Protein AF-A0A530ZS69-F1 (afdb_monomer_lite)

Foldseek 3Di:
DADPDADPPDDPPCCVSGDDQDPVNVVPDDDDPQKDFDDFDDDPPFTQWTWIAGADPVSHGDPPRIDIDGDRDDDDPPFALADDCDDDCVVCVPQWDWDQDPVRRTAGDDDQQQQDTSDPLDGDADCNHVNDDDPVRRVVSVQNNVQNSCCVVPVHDPRDD

Radius of gyration: 21.56 Å; chains: 1; bounding box: 48×35×59 Å

pLDDT: mean 89.29, std 10.39, range [54.19, 97.94]

Structure (mmCIF, N/CA/C/O backbone):
data_AF-A0A530ZS69-F1
#
_entry.id   AF-A0A530ZS69-F1
#
loop_
_atom_site.group_PDB
_atom_site.id
_atom_site.type_symbol
_atom_site.label_atom_id
_atom_site.label_alt_id
_atom_site.label_comp_id
_atom_site.label_asym_id
_atom_site.label_entity_id
_atom_site.label_seq_id
_atom_site.pdbx_PDB_ins_code
_atom_site.Cartn_x
_atom_site.Cartn_y
_atom_site.Cartn_z
_atom_site.occupancy
_atom_site.B_iso_or_equiv
_atom_site.auth_seq_id
_atom_site.auth_comp_id
_atom_site.auth_asym_id
_atom_site.auth_atom_id
_atom_site.pdbx_PDB_model_num
ATOM 1 N N . GLN A 1 1 ? -19.245 11.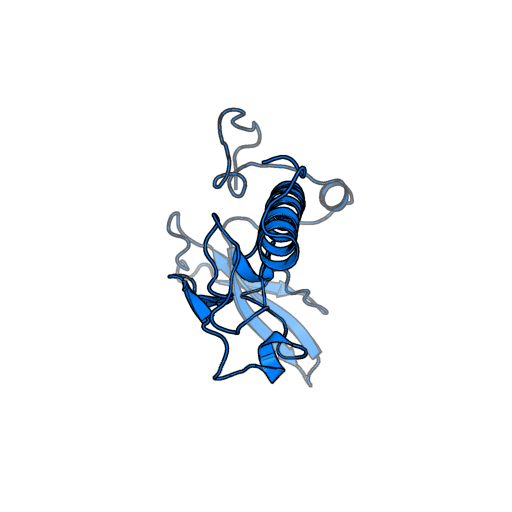636 11.216 1.00 71.31 1 GLN A N 1
ATOM 2 C CA . GLN A 1 1 ? -19.762 10.920 10.017 1.00 71.31 1 GLN A CA 1
ATOM 3 C C . GLN A 1 1 ? -19.669 11.821 8.779 1.00 71.31 1 GLN A C 1
ATOM 5 O O . GLN A 1 1 ? -19.913 13.015 8.925 1.00 71.31 1 GLN A O 1
ATOM 10 N N . PRO A 1 2 ? -19.310 11.314 7.581 1.00 70.56 2 PRO A N 1
ATOM 11 C CA . PRO A 1 2 ? -19.332 12.116 6.357 1.00 70.56 2 PRO A CA 1
ATOM 12 C C . PRO A 1 2 ? -20.774 12.443 5.913 1.00 70.56 2 PRO A C 1
ATOM 14 O O . PRO A 1 2 ? -21.679 11.669 6.214 1.00 70.56 2 PRO A O 1
ATOM 17 N N . PRO A 1 3 ? -21.013 13.561 5.204 1.00 73.19 3 PRO A N 1
ATOM 18 C CA . PRO A 1 3 ? -22.363 13.978 4.823 1.00 73.19 3 PRO A CA 1
ATOM 19 C C . PRO A 1 3 ? -23.033 12.974 3.872 1.00 73.19 3 PRO A C 1
ATOM 21 O O . PRO A 1 3 ? -22.395 12.490 2.936 1.00 73.19 3 PRO A O 1
ATOM 24 N N . GLU A 1 4 ? -24.332 12.711 4.077 1.00 69.12 4 GLU A N 1
ATOM 25 C CA . GLU A 1 4 ? -25.122 11.774 3.255 1.00 69.12 4 GLU A CA 1
ATOM 26 C C . GLU A 1 4 ? -25.142 12.160 1.775 1.00 69.12 4 GLU A C 1
ATOM 28 O O . GLU A 1 4 ? -25.072 11.303 0.893 1.00 69.12 4 GLU A O 1
ATOM 33 N N . ARG A 1 5 ? -25.210 13.466 1.488 1.00 66.44 5 ARG A N 1
ATOM 34 C CA . ARG A 1 5 ? -25.108 13.969 0.123 1.00 66.44 5 ARG A CA 1
ATOM 35 C C . ARG A 1 5 ? -23.650 14.248 -0.205 1.00 66.44 5 ARG A C 1
ATOM 37 O O . ARG A 1 5 ? -23.064 15.220 0.260 1.00 66.44 5 ARG A O 1
ATOM 44 N N . GLU A 1 6 ? -23.103 13.390 -1.052 1.00 63.38 6 GLU A N 1
ATOM 45 C CA . GLU A 1 6 ? -21.771 13.517 -1.624 1.00 63.38 6 GLU A CA 1
ATOM 46 C C . GLU A 1 6 ? -21.534 14.905 -2.253 1.00 63.38 6 GLU A C 1
ATOM 48 O O . GLU A 1 6 ? -22.322 15.383 -3.076 1.00 63.38 6 GLU A O 1
ATOM 53 N N . ASP A 1 7 ? -20.383 15.502 -1.942 1.00 68.38 7 ASP A N 1
ATOM 54 C CA . ASP A 1 7 ? -19.800 16.544 -2.776 1.00 68.38 7 ASP A CA 1
ATOM 55 C C . ASP A 1 7 ? -19.151 15.904 -4.018 1.00 68.38 7 ASP A C 1
ATOM 57 O O . ASP A 1 7 ? -18.159 15.164 -3.953 1.00 68.38 7 ASP A O 1
ATOM 61 N N . LYS A 1 8 ? -19.747 16.170 -5.181 1.00 62.31 8 LYS A N 1
ATOM 62 C CA . LYS A 1 8 ? -19.282 15.645 -6.469 1.00 62.31 8 LYS A CA 1
ATOM 63 C C . LYS A 1 8 ? -17.964 16.275 -6.925 1.00 62.31 8 LYS A C 1
ATOM 65 O O . LYS A 1 8 ? -17.289 15.674 -7.754 1.00 62.31 8 LYS A O 1
ATOM 70 N N . LEU A 1 9 ? -17.596 17.442 -6.390 1.00 67.75 9 LEU A N 1
ATOM 71 C CA . LEU A 1 9 ? -16.367 18.157 -6.749 1.00 67.75 9 LEU A CA 1
ATOM 72 C C . LEU A 1 9 ? -15.144 17.674 -5.959 1.00 67.75 9 LEU A C 1
ATOM 74 O O . LEU A 1 9 ? -14.013 17.948 -6.355 1.00 67.75 9 LEU A O 1
ATOM 78 N N . SER A 1 10 ? -15.349 16.911 -4.883 1.00 63.91 10 SER A N 1
ATOM 79 C CA . SER A 1 10 ? -14.263 16.298 -4.121 1.00 63.91 10 SER A CA 1
ATOM 80 C C . SER A 1 10 ? -13.528 15.244 -4.963 1.00 63.91 10 SER A C 1
ATOM 82 O O . SER A 1 10 ? -14.040 14.150 -5.228 1.00 63.91 10 SER A O 1
ATOM 84 N N . VAL A 1 11 ? -12.308 15.589 -5.382 1.00 61.84 11 VAL A N 1
ATOM 85 C CA . VAL A 1 11 ? -11.389 14.735 -6.148 1.00 61.84 11 VAL A CA 1
ATOM 86 C C . VAL A 1 11 ? -10.389 14.023 -5.235 1.00 61.84 11 VAL A C 1
ATOM 88 O O . VAL A 1 11 ? -10.244 14.339 -4.052 1.00 61.84 11 VAL A O 1
ATOM 91 N N . TRP A 1 12 ? -9.679 13.038 -5.784 1.00 54.19 12 TRP A N 1
ATOM 92 C CA . TRP A 1 12 ? -8.528 12.430 -5.113 1.00 54.19 12 TRP A CA 1
ATOM 93 C C . TRP A 1 12 ? -7.561 13.526 -4.610 1.00 54.19 12 TRP A C 1
ATOM 95 O O . TRP A 1 12 ? -7.306 14.468 -5.362 1.00 54.19 12 TRP A O 1
ATOM 105 N N . PRO A 1 13 ? -7.007 13.438 -3.382 1.00 56.50 13 PRO A N 1
ATOM 106 C CA . PRO A 1 13 ? -7.042 12.309 -2.442 1.00 56.50 13 PRO A CA 1
ATOM 107 C C . PRO A 1 13 ? -8.194 12.346 -1.418 1.00 56.50 13 PRO A C 1
ATOM 109 O O . PRO A 1 13 ? -8.281 11.460 -0.570 1.00 56.50 13 PRO A O 1
ATOM 112 N N . TYR A 1 14 ? -9.111 13.315 -1.492 1.00 59.75 14 TYR A N 1
ATOM 113 C CA . TYR A 1 14 ? -10.182 13.529 -0.503 1.00 59.75 14 TYR A CA 1
ATOM 114 C C . TYR A 1 14 ? -11.366 12.553 -0.624 1.00 59.75 14 TYR A C 1
ATOM 116 O O . TYR A 1 14 ? -12.445 12.786 -0.090 1.00 59.75 14 TYR A O 1
ATOM 124 N N . TRP A 1 15 ? -11.186 11.417 -1.301 1.00 59.72 15 TRP A N 1
ATOM 125 C CA . TRP A 1 15 ? -12.230 10.396 -1.407 1.00 59.72 15 TRP A CA 1
ATOM 126 C C . TRP A 1 15 ? -12.610 9.839 -0.029 1.00 59.72 15 TRP A C 1
ATOM 128 O O . TRP A 1 15 ? -13.779 9.570 0.214 1.00 59.72 15 TRP A O 1
ATOM 138 N N . ALA A 1 16 ? -11.663 9.698 0.902 1.00 59.38 16 ALA A N 1
ATOM 139 C CA . ALA A 1 16 ? -11.931 9.102 2.215 1.00 59.38 16 ALA A CA 1
ATOM 140 C C . ALA A 1 16 ? -12.983 9.863 3.055 1.00 59.38 16 ALA A C 1
ATOM 142 O O . ALA A 1 16 ? -13.578 9.281 3.954 1.00 59.38 16 ALA A O 1
ATOM 143 N N . THR A 1 17 ? -13.237 11.144 2.765 1.00 64.50 17 THR A N 1
ATOM 144 C CA . THR A 1 17 ? -14.250 11.976 3.445 1.00 64.50 17 THR A CA 1
ATOM 145 C C . THR A 1 17 ? -15.596 11.997 2.717 1.00 64.50 17 THR A C 1
ATOM 147 O O . THR A 1 17 ? -16.474 12.789 3.042 1.00 64.50 17 THR A O 1
ATOM 150 N N . LYS A 1 18 ? -15.768 11.137 1.714 1.00 67.44 18 LYS A N 1
ATOM 151 C CA . LYS A 1 18 ? -16.957 11.041 0.873 1.00 67.44 18 LYS A CA 1
ATOM 152 C C . LYS A 1 18 ? -17.801 9.856 1.333 1.00 67.44 18 LYS A C 1
ATOM 154 O O . LYS A 1 18 ? -17.314 8.726 1.317 1.00 67.44 18 LYS A O 1
ATOM 159 N N . MET A 1 19 ? -19.055 10.089 1.730 1.00 71.19 19 MET A N 1
ATOM 160 C CA . MET A 1 19 ? -19.946 8.989 2.106 1.00 71.19 19 MET A CA 1
ATOM 161 C C . MET A 1 19 ? -20.279 8.171 0.857 1.00 71.19 19 MET A C 1
ATOM 163 O O . MET A 1 19 ? -20.920 8.660 -0.069 1.00 71.19 19 MET A O 1
ATOM 167 N N . ARG A 1 20 ? -19.812 6.924 0.815 1.00 71.94 20 ARG A N 1
ATOM 168 C CA . ARG A 1 20 ? -20.199 5.939 -0.196 1.00 71.94 20 ARG A CA 1
ATOM 169 C C . ARG A 1 20 ? -20.553 4.646 0.507 1.00 71.94 20 ARG A C 1
ATOM 171 O O . ARG A 1 20 ? -19.854 4.252 1.436 1.00 71.94 20 ARG A O 1
ATOM 178 N N . THR A 1 21 ? -21.608 3.999 0.036 1.00 76.31 21 THR A N 1
ATOM 179 C CA . THR A 1 21 ? -21.991 2.662 0.482 1.00 76.31 21 THR A CA 1
ATOM 180 C C . THR A 1 21 ? -21.626 1.683 -0.627 1.00 76.31 21 THR A C 1
ATOM 182 O O . THR A 1 21 ? -22.198 1.746 -1.714 1.00 76.31 21 THR A O 1
ATOM 185 N N . SER A 1 22 ? -20.620 0.837 -0.396 1.00 79.06 22 SER A N 1
ATOM 186 C CA . SER A 1 22 ? -20.324 -0.291 -1.292 1.00 79.06 22 SER A CA 1
ATOM 187 C C . SER A 1 22 ? -21.404 -1.369 -1.166 1.00 79.06 22 SER A C 1
ATOM 189 O O . SER A 1 22 ? -22.146 -1.383 -0.185 1.00 79.06 22 SER A O 1
ATOM 191 N N . SER A 1 23 ? -21.474 -2.307 -2.116 1.00 83.12 23 SER A N 1
ATOM 192 C CA . SER A 1 23 ? -22.388 -3.457 -2.011 1.00 83.12 23 SER A CA 1
ATOM 193 C C . SER A 1 23 ? -22.182 -4.225 -0.702 1.00 83.12 23 SER A C 1
ATOM 195 O O . SER A 1 23 ? -23.139 -4.446 0.025 1.00 83.12 23 SER A O 1
ATOM 197 N N . SER A 1 24 ? -20.924 -4.480 -0.330 1.00 78.81 24 SER A N 1
ATOM 198 C CA . SER A 1 24 ? -20.562 -5.126 0.938 1.00 78.81 24 SER A CA 1
ATOM 199 C C . SER A 1 24 ? -21.039 -4.372 2.181 1.00 78.81 24 SER A C 1
ATOM 201 O O . SER A 1 24 ? -21.297 -4.977 3.212 1.00 78.81 24 SER A O 1
ATOM 203 N N . GLN A 1 25 ? -21.169 -3.046 2.106 1.00 82.31 25 GLN A N 1
ATOM 204 C CA . GLN A 1 25 ? -21.722 -2.257 3.206 1.00 82.31 25 GLN A CA 1
ATOM 205 C C . GLN A 1 25 ? -23.252 -2.296 3.209 1.00 82.31 25 GLN A C 1
ATOM 207 O O . GLN A 1 25 ? -23.861 -2.309 4.274 1.00 82.31 25 GLN A O 1
ATOM 212 N N . ALA A 1 26 ? -23.876 -2.345 2.029 1.00 82.69 26 ALA A N 1
ATOM 213 C CA . ALA A 1 26 ? -25.323 -2.480 1.884 1.00 82.69 26 ALA A CA 1
ATOM 214 C C . ALA A 1 26 ? -25.850 -3.850 2.352 1.00 82.69 26 ALA A C 1
ATOM 216 O O . ALA A 1 26 ? -27.023 -3.959 2.691 1.00 82.69 26 ALA A O 1
ATOM 217 N N . GLU A 1 27 ? -24.989 -4.868 2.420 1.00 88.38 27 GLU A N 1
ATOM 218 C CA . GLU A 1 27 ? -25.307 -6.206 2.940 1.00 88.38 27 GLU A CA 1
ATOM 219 C C . GLU A 1 27 ? -25.506 -6.257 4.471 1.00 88.38 27 GLU A C 1
ATOM 221 O O . GLU A 1 27 ? -25.827 -7.314 5.004 1.00 88.38 27 GLU A O 1
ATOM 226 N N . GLY A 1 28 ? -25.373 -5.126 5.177 1.00 85.00 28 GLY A N 1
ATOM 227 C CA . GLY A 1 28 ? -25.659 -5.020 6.614 1.00 85.00 28 GLY A CA 1
ATOM 228 C C . GLY A 1 28 ? -24.436 -4.760 7.493 1.00 85.00 28 GLY A C 1
ATOM 229 O O . GLY A 1 28 ? -24.481 -5.036 8.687 1.00 85.00 28 GLY A O 1
ATOM 230 N N . ALA A 1 29 ? -23.341 -4.239 6.930 1.00 86.31 29 ALA A N 1
ATOM 231 C CA . ALA A 1 29 ? -22.161 -3.904 7.720 1.00 86.31 29 ALA A CA 1
ATOM 232 C C . ALA A 1 29 ? -22.385 -2.628 8.550 1.00 86.31 29 ALA A C 1
ATOM 234 O O . ALA A 1 29 ? -22.696 -1.560 8.011 1.00 86.31 29 ALA A O 1
ATOM 235 N N . GLU A 1 30 ? -22.152 -2.727 9.856 1.00 87.88 30 GLU A N 1
ATOM 236 C CA . GLU A 1 30 ? -22.106 -1.578 10.760 1.00 87.88 30 GLU A CA 1
ATOM 237 C C . GLU A 1 30 ? -20.804 -0.787 10.559 1.00 87.88 30 GLU A C 1
ATOM 239 O O . GLU A 1 30 ? -19.753 -1.345 10.229 1.00 87.88 30 GLU A O 1
ATOM 244 N N . ARG A 1 31 ? -20.878 0.545 10.680 1.00 87.56 31 ARG A N 1
ATOM 245 C CA . ARG A 1 31 ? -19.765 1.449 10.361 1.00 87.56 31 ARG A CA 1
ATOM 246 C C . ARG A 1 31 ? -19.588 2.491 11.448 1.00 87.56 31 ARG A C 1
ATOM 248 O O . ARG A 1 31 ? -20.424 3.379 11.588 1.00 87.56 31 ARG A O 1
ATOM 255 N N . GLU A 1 32 ? -18.430 2.445 12.086 1.00 89.75 32 GLU A N 1
ATOM 256 C CA . GLU A 1 32 ? -17.967 3.492 12.987 1.00 89.75 32 GLU A CA 1
ATOM 257 C C . GLU A 1 32 ? -17.086 4.492 12.228 1.00 89.75 32 GLU A C 1
ATOM 259 O O . GLU A 1 32 ? -16.088 4.130 11.599 1.00 89.75 32 GLU A O 1
ATOM 264 N N . PHE A 1 33 ? -17.466 5.771 12.252 1.00 89.19 33 PHE A N 1
ATOM 265 C CA . PHE A 1 33 ? -16.720 6.855 11.606 1.00 89.19 33 PHE A CA 1
ATOM 266 C C . PHE A 1 33 ? -16.036 7.722 12.653 1.00 89.19 33 PHE A C 1
ATOM 268 O O . PHE A 1 33 ? -16.590 7.937 13.719 1.00 89.19 33 PHE A O 1
ATOM 275 N N . GLN A 1 34 ? -14.888 8.314 12.305 1.00 91.88 34 GLN A N 1
ATOM 276 C CA . GLN A 1 34 ? -14.095 9.126 13.244 1.00 91.88 34 GLN A CA 1
ATOM 277 C C . GLN A 1 34 ? -13.714 8.347 14.506 1.00 91.88 34 GLN A C 1
ATOM 279 O O . GLN A 1 34 ? -13.718 8.887 15.604 1.00 91.88 34 GLN A O 1
ATOM 284 N N . VAL A 1 35 ? -13.328 7.088 14.320 1.00 94.25 35 VAL A N 1
ATOM 285 C CA . VAL A 1 35 ? -12.872 6.213 15.393 1.00 94.25 35 VAL A CA 1
ATOM 286 C C . VAL A 1 35 ? -11.457 5.734 15.094 1.00 94.25 35 VAL A C 1
ATOM 288 O O . VAL A 1 35 ? -11.128 5.423 13.946 1.00 94.25 35 VAL A O 1
ATOM 291 N N . ALA A 1 36 ? -10.616 5.686 16.124 1.00 95.12 36 ALA A N 1
ATOM 292 C CA . ALA A 1 36 ? -9.296 5.070 16.075 1.00 95.12 36 ALA A CA 1
ATOM 293 C C . ALA A 1 36 ? -9.246 3.830 16.968 1.00 95.12 36 ALA A C 1
ATOM 295 O O . ALA A 1 36 ? -9.718 3.846 18.104 1.00 95.12 36 ALA A O 1
ATOM 296 N N . THR A 1 37 ? -8.618 2.774 16.455 1.00 95.62 37 THR A N 1
ATOM 297 C CA . THR A 1 37 ? -8.276 1.577 17.225 1.00 95.62 37 THR A CA 1
ATOM 298 C C . THR A 1 37 ? -7.105 1.877 18.156 1.00 95.62 37 THR A C 1
ATOM 300 O O . THR A 1 37 ? -6.067 2.366 17.709 1.00 95.62 37 THR A O 1
ATOM 303 N N . LEU A 1 38 ? -7.272 1.567 19.441 1.00 95.44 38 LEU A N 1
ATOM 304 C CA . LEU A 1 38 ? -6.251 1.732 20.475 1.00 95.44 38 LEU A CA 1
ATOM 305 C C . LEU A 1 38 ? -5.572 0.406 20.822 1.00 95.44 38 LEU A C 1
ATOM 307 O O . LEU A 1 38 ? -4.355 0.367 20.975 1.00 95.44 38 LEU A O 1
ATOM 311 N N . GLU A 1 39 ? -6.351 -0.670 20.955 1.00 96.44 39 GLU A N 1
ATOM 312 C CA . GLU A 1 39 ? -5.865 -1.944 21.489 1.00 96.44 39 GLU A CA 1
ATOM 313 C C . GLU A 1 39 ? -6.737 -3.119 21.023 1.00 96.44 39 GLU A C 1
ATOM 315 O O . GLU A 1 39 ? -7.955 -2.987 20.895 1.00 96.44 39 GLU A O 1
ATOM 320 N N . PHE A 1 40 ? -6.114 -4.279 20.799 1.00 97.44 40 PHE A N 1
ATOM 321 C CA . PHE A 1 40 ? -6.813 -5.555 20.649 1.00 97.44 40 PHE A CA 1
ATOM 322 C C . PHE A 1 40 ? -6.895 -6.236 22.015 1.00 97.44 40 PHE A C 1
ATOM 324 O O . PHE A 1 40 ? -5.865 -6.484 22.638 1.00 97.44 40 PHE A O 1
ATOM 331 N N . ILE A 1 41 ? -8.110 -6.531 22.468 1.00 97.69 41 ILE A N 1
ATOM 332 C CA . ILE A 1 41 ? -8.381 -7.178 23.751 1.00 97.69 41 ILE A CA 1
ATOM 333 C C . ILE A 1 41 ? -8.615 -8.664 23.492 1.00 97.69 41 ILE A C 1
ATOM 335 O O . ILE A 1 41 ? -9.391 -9.032 22.606 1.00 97.69 41 ILE A O 1
ATOM 339 N N . GLY A 1 42 ? -7.957 -9.516 24.271 1.00 96.50 42 GLY A N 1
ATOM 340 C CA . GLY A 1 42 ? -8.116 -10.957 24.162 1.00 96.50 42 GLY A CA 1
ATOM 341 C C . GLY A 1 42 ? -7.882 -11.687 25.475 1.00 96.50 42 GLY A C 1
ATOM 342 O O . GLY A 1 42 ? -7.229 -11.174 26.382 1.00 96.50 42 GLY A O 1
ATOM 343 N N . GLU A 1 43 ? -8.412 -12.902 25.541 1.00 96.44 43 GLU A N 1
ATOM 344 C CA . GLU A 1 43 ? -8.293 -13.839 26.659 1.00 96.44 43 GLU A CA 1
ATOM 345 C C . GLU A 1 43 ? -7.820 -15.187 26.101 1.00 96.44 43 GLU A C 1
ATOM 347 O O . GLU A 1 43 ? -8.258 -15.599 25.029 1.00 96.44 43 GLU A O 1
ATOM 352 N N . ASP A 1 44 ? -6.872 -15.846 26.775 1.00 95.44 44 ASP A N 1
ATOM 353 C CA . ASP A 1 44 ? -6.320 -17.153 26.370 1.00 95.44 44 ASP A CA 1
ATOM 354 C C . ASP A 1 44 ? -5.850 -17.239 24.900 1.00 95.44 44 ASP A C 1
ATOM 356 O O . ASP A 1 44 ? -5.913 -18.282 24.250 1.00 95.44 44 ASP A O 1
ATOM 360 N N . GLY A 1 45 ? -5.354 -16.121 24.358 1.00 93.62 45 GLY A N 1
ATOM 361 C CA . GLY A 1 45 ? -4.884 -16.026 22.972 1.00 93.62 45 GLY A CA 1
ATOM 362 C C . GLY A 1 45 ? -5.992 -15.867 21.924 1.00 93.62 45 GLY A C 1
ATOM 363 O O . GLY A 1 45 ? -5.680 -15.811 20.734 1.00 93.62 45 GLY A O 1
ATOM 364 N N . ALA A 1 46 ? -7.257 -15.757 22.336 1.00 97.06 46 ALA A N 1
ATOM 365 C CA . ALA A 1 46 ? -8.392 -15.457 21.471 1.00 97.06 46 ALA A CA 1
ATOM 366 C C . ALA A 1 46 ? -8.790 -13.977 21.574 1.00 97.06 46 ALA A C 1
ATOM 368 O O . ALA A 1 46 ? -8.813 -13.402 22.661 1.00 97.06 46 ALA A O 1
ATOM 369 N N . LEU A 1 47 ? -9.116 -13.355 20.437 1.00 97.94 47 LEU A N 1
ATOM 370 C CA . LEU A 1 47 ? -9.651 -11.994 20.407 1.00 97.94 47 LEU A CA 1
ATOM 371 C C . LEU A 1 47 ? -11.067 -11.992 20.997 1.00 97.94 47 LEU A C 1
ATOM 373 O O . LEU A 1 47 ? -11.887 -12.828 20.628 1.00 97.94 47 LEU A O 1
ATOM 377 N N . THR A 1 48 ? -11.348 -11.047 21.890 1.00 97.62 48 THR A N 1
ATOM 378 C CA . THR A 1 48 ? -12.682 -10.854 22.481 1.00 97.62 48 THR A CA 1
ATOM 379 C C . THR A 1 48 ? -13.248 -9.465 22.186 1.00 97.62 48 THR A C 1
ATOM 381 O O . THR A 1 48 ? -14.468 -9.265 22.195 1.00 97.62 48 THR A O 1
ATOM 384 N N . GLY A 1 49 ? -12.389 -8.494 21.864 1.00 97.50 49 GLY A N 1
ATOM 385 C CA . GLY A 1 49 ? -12.829 -7.173 21.444 1.00 97.50 49 GLY A CA 1
ATOM 386 C C . GLY A 1 49 ? -11.717 -6.259 20.956 1.00 97.50 49 GLY A C 1
ATOM 387 O O . GLY A 1 49 ? -10.529 -6.564 21.015 1.00 97.50 49 GLY A O 1
ATOM 388 N N . VAL A 1 50 ? -12.125 -5.094 20.472 1.00 97.62 50 VAL A N 1
ATOM 389 C CA . VAL A 1 50 ? -11.240 -4.030 20.007 1.00 97.62 50 VAL A CA 1
ATOM 390 C C . VAL A 1 50 ? -11.575 -2.767 20.783 1.00 97.62 50 VAL A C 1
ATOM 392 O O . VAL A 1 50 ? -12.708 -2.283 20.732 1.00 97.62 50 VAL A O 1
ATOM 395 N N . LYS A 1 51 ? -10.594 -2.236 21.515 1.00 97.56 51 LYS A N 1
ATOM 396 C CA . LYS A 1 51 ? -10.719 -0.948 22.190 1.00 97.56 51 LYS A CA 1
ATOM 397 C C . LYS A 1 51 ? -10.536 0.166 21.174 1.00 97.56 51 LYS A C 1
ATOM 399 O O . LYS A 1 51 ? -9.525 0.227 20.469 1.00 97.56 51 LYS A O 1
ATOM 404 N N . CYS A 1 52 ? -11.495 1.069 21.152 1.00 97.44 52 CYS A N 1
ATOM 405 C CA . CYS A 1 52 ? -11.594 2.180 20.228 1.00 97.44 52 CYS A CA 1
ATOM 406 C C . CYS A 1 52 ? -11.792 3.490 20.996 1.00 97.44 52 CYS A C 1
ATOM 408 O O . CYS A 1 52 ? -12.114 3.478 22.181 1.00 97.44 52 CYS A O 1
ATOM 410 N N . CYS A 1 53 ? -11.596 4.618 20.322 1.00 97.50 53 CYS A N 1
ATOM 411 C CA . CYS A 1 53 ? -11.968 5.946 20.813 1.00 97.50 53 CYS A CA 1
ATOM 412 C C . CYS A 1 53 ? -12.385 6.840 19.649 1.00 97.50 53 CYS A C 1
ATOM 414 O O . CYS A 1 53 ? -11.982 6.597 18.506 1.00 97.50 53 CYS A O 1
ATOM 416 N N . GLU A 1 54 ? -13.151 7.886 19.935 1.00 97.06 54 GLU A N 1
ATOM 417 C CA . GLU A 1 54 ? -13.436 8.921 18.948 1.00 97.06 54 GLU A CA 1
ATOM 418 C C . GLU A 1 54 ? -12.183 9.757 18.654 1.00 97.06 54 GLU A C 1
ATOM 420 O O . GLU A 1 54 ? -11.295 9.925 19.498 1.00 97.06 54 GLU A O 1
ATOM 425 N N . VAL A 1 55 ? -12.107 10.301 17.438 1.00 96.00 55 VAL A N 1
ATOM 426 C CA . VAL A 1 55 ? -11.033 11.207 17.024 1.00 96.00 55 VAL A CA 1
ATOM 427 C C . VAL A 1 55 ? -11.542 12.562 16.549 1.00 96.00 55 VAL A C 1
ATOM 429 O O . VAL A 1 55 ? -12.592 12.675 15.915 1.00 96.00 55 VAL A O 1
ATOM 432 N N . ASP A 1 56 ? -10.736 13.593 16.798 1.00 92.75 56 ASP A N 1
ATOM 433 C CA . ASP A 1 56 ? -10.993 14.954 16.331 1.00 92.75 56 ASP A CA 1
ATOM 434 C C . ASP A 1 56 ? -10.808 15.110 14.803 1.00 92.75 56 ASP A C 1
ATOM 436 O O . ASP A 1 56 ? -10.443 14.181 14.074 1.00 92.75 56 ASP A O 1
ATOM 440 N N . GLU A 1 57 ? -11.021 16.322 14.287 1.00 88.12 57 GLU A N 1
ATOM 441 C CA . GLU A 1 57 ? -10.827 16.648 12.863 1.00 88.12 57 GLU A CA 1
ATOM 442 C C . GLU A 1 57 ? -9.384 16.425 12.373 1.00 88.12 57 GLU A C 1
ATOM 444 O O . GLU A 1 57 ? -9.143 16.205 11.183 1.00 88.12 57 GLU A O 1
ATOM 449 N N . LYS A 1 58 ? -8.409 16.444 13.290 1.00 89.12 58 LYS A N 1
ATOM 450 C CA . LYS A 1 58 ? -6.992 16.153 13.033 1.00 89.12 58 LYS A CA 1
ATOM 451 C C . LYS A 1 58 ? -6.660 14.672 13.239 1.00 89.12 58 LYS A C 1
ATOM 453 O O . LYS A 1 58 ? -5.485 14.309 13.162 1.00 89.12 58 LYS A O 1
ATOM 458 N N . ARG A 1 59 ? -7.675 13.823 13.441 1.00 88.69 59 ARG A N 1
ATOM 459 C CA . ARG A 1 59 ? -7.582 12.379 13.697 1.00 88.69 59 ARG A CA 1
ATOM 460 C C . ARG A 1 59 ? -6.809 12.036 14.972 1.00 88.69 59 ARG A C 1
ATOM 462 O O . ARG A 1 59 ? -6.154 10.996 15.032 1.00 88.69 59 ARG A O 1
ATOM 469 N N . LYS A 1 60 ? -6.852 12.907 15.978 1.00 93.62 60 LYS A N 1
ATOM 470 C CA . LYS A 1 60 ? -6.267 12.646 17.295 1.00 93.62 60 LYS A CA 1
ATOM 471 C C . LYS A 1 60 ? -7.311 12.038 18.237 1.00 93.62 60 LYS A C 1
ATOM 473 O O . LYS A 1 60 ? -8.417 12.572 18.279 1.00 93.62 60 LYS A O 1
ATOM 478 N N . PRO A 1 61 ? -6.962 10.983 18.998 1.00 95.94 61 PRO A N 1
ATOM 479 C CA . PRO A 1 61 ? -7.812 10.425 20.049 1.00 95.94 61 PRO A CA 1
ATOM 480 C C . PRO A 1 61 ? -8.350 11.479 21.017 1.00 95.94 61 PRO A C 1
ATOM 482 O O . PRO A 1 61 ? -7.593 12.336 21.483 1.00 95.94 61 PRO A O 1
ATOM 485 N N . ILE A 1 62 ? -9.638 11.383 21.344 1.00 96.81 62 ILE A N 1
ATOM 486 C CA . ILE A 1 62 ? -10.302 12.212 22.351 1.00 96.81 62 ILE A CA 1
ATOM 487 C C . ILE A 1 62 ? -10.398 11.402 23.648 1.00 96.81 62 ILE A C 1
ATOM 489 O O . ILE A 1 62 ? -11.079 10.380 23.707 1.00 96.81 62 ILE A O 1
ATOM 493 N N . ALA A 1 63 ? -9.713 11.855 24.698 1.00 95.25 63 ALA A N 1
ATOM 494 C CA . ALA A 1 63 ? -9.714 11.169 25.989 1.00 95.25 63 ALA A CA 1
ATOM 495 C C . ALA A 1 63 ? -11.123 11.123 26.607 1.00 95.25 63 ALA A C 1
ATOM 497 O O . ALA A 1 63 ? -11.845 12.121 26.577 1.00 95.25 63 ALA A O 1
ATOM 498 N N . GLY A 1 64 ? -11.491 9.986 27.199 1.00 96.50 64 GLY A N 1
ATOM 499 C CA . GLY A 1 64 ? -12.805 9.774 27.814 1.00 96.50 64 GLY A CA 1
ATOM 500 C C . GLY A 1 64 ? -13.891 9.304 26.842 1.00 96.50 64 GLY A C 1
ATOM 501 O O . GLY A 1 64 ? -15.029 9.113 27.264 1.00 96.50 64 GLY A O 1
ATOM 502 N N . THR A 1 65 ? -13.558 9.116 25.561 1.00 97.31 65 THR A N 1
ATOM 503 C CA . THR A 1 65 ? -14.464 8.566 24.533 1.00 97.31 65 THR A CA 1
ATOM 504 C C . THR A 1 65 ? -14.166 7.098 24.225 1.00 97.31 65 THR A C 1
ATOM 506 O O . THR A 1 65 ? -14.543 6.587 23.174 1.00 97.31 65 THR A O 1
ATOM 509 N N . GLU A 1 66 ? -13.432 6.409 25.100 1.00 97.50 66 GLU A N 1
ATOM 510 C CA . GLU A 1 66 ? -13.038 5.027 24.871 1.00 97.50 66 GLU A CA 1
ATOM 511 C C . GLU A 1 66 ? -14.229 4.069 24.995 1.00 97.50 66 GLU A C 1
ATOM 513 O O . GLU A 1 66 ? -14.994 4.111 25.958 1.00 97.50 66 GLU A O 1
ATOM 518 N N . PHE A 1 67 ? -14.341 3.142 24.049 1.00 97.25 67 PHE A N 1
ATOM 519 C CA . PHE A 1 67 ? -15.348 2.084 24.053 1.00 97.25 67 PHE A CA 1
ATOM 520 C C . PHE A 1 67 ? -14.772 0.784 23.487 1.00 97.25 67 PHE A C 1
ATOM 522 O O . PHE A 1 67 ? -13.683 0.768 22.911 1.00 97.25 67 PHE A O 1
ATOM 529 N N . VAL A 1 68 ? -15.485 -0.328 23.677 1.00 97.44 68 VAL A N 1
ATOM 530 C CA . VAL A 1 68 ? -15.057 -1.653 23.209 1.00 97.44 68 VAL A CA 1
ATOM 531 C C . VAL A 1 68 ? -16.077 -2.204 22.227 1.00 97.44 68 VAL A C 1
ATOM 533 O O . VAL A 1 68 ? -17.256 -2.326 22.553 1.00 97.44 68 VAL A O 1
ATOM 536 N N . ILE A 1 69 ? -15.603 -2.576 21.041 1.00 96.44 69 ILE A N 1
ATOM 537 C CA . ILE A 1 69 ? -16.377 -3.333 20.057 1.00 96.44 69 ILE A CA 1
ATOM 538 C C . ILE A 1 69 ? -16.075 -4.811 20.286 1.00 96.44 69 ILE A C 1
ATOM 540 O O . ILE A 1 69 ? -14.919 -5.223 20.188 1.00 96.44 69 ILE A O 1
ATOM 544 N N . ARG A 1 70 ? -17.092 -5.617 20.605 1.00 97.06 70 ARG A N 1
ATOM 545 C CA . ARG A 1 70 ? -16.927 -7.071 20.741 1.00 97.06 70 ARG A CA 1
ATOM 546 C C . ARG A 1 70 ? -16.588 -7.672 19.376 1.00 97.06 70 ARG A C 1
ATOM 548 O O . ARG A 1 70 ? -17.296 -7.416 18.406 1.00 97.06 70 ARG A O 1
ATOM 555 N N . ALA A 1 71 ? -15.528 -8.469 19.310 1.00 96.44 71 ALA A N 1
ATOM 556 C CA . ALA A 1 71 ? -15.080 -9.091 18.071 1.00 96.44 71 ALA A CA 1
ATOM 557 C C . ALA A 1 71 ? -14.298 -10.373 18.358 1.00 96.44 71 ALA A C 1
ATOM 559 O O . ALA A 1 71 ? -13.383 -10.357 19.174 1.00 96.44 71 ALA A O 1
ATOM 560 N N . ASP A 1 72 ? -14.621 -11.445 17.636 1.00 97.12 72 ASP A N 1
ATOM 561 C CA . ASP A 1 72 ? -13.891 -12.718 17.701 1.00 97.12 72 ASP A CA 1
ATOM 562 C C . ASP A 1 72 ? -12.768 -12.793 16.642 1.00 97.12 72 ASP A C 1
ATOM 564 O O . ASP A 1 72 ? -11.834 -13.585 16.752 1.00 97.12 72 ASP A O 1
ATOM 568 N N . LEU A 1 73 ? -12.842 -11.952 15.601 1.00 96.25 73 LEU A N 1
ATOM 569 C CA . LEU A 1 73 ? -11.861 -11.847 14.517 1.00 96.25 73 LEU A CA 1
ATOM 570 C C . LEU A 1 73 ? -11.652 -10.387 14.105 1.00 96.25 73 LEU 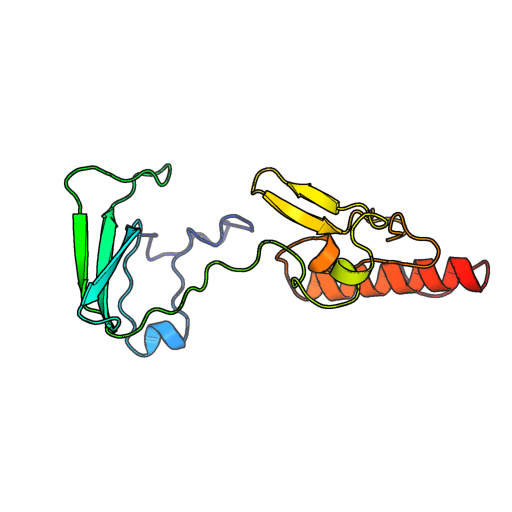A C 1
ATOM 572 O O . LEU A 1 73 ? -12.602 -9.609 14.035 1.00 96.25 73 LEU A O 1
ATOM 576 N N . ALA A 1 74 ? -10.411 -10.037 13.758 1.00 95.38 74 ALA A N 1
ATOM 577 C CA . ALA A 1 74 ? -10.054 -8.722 13.234 1.00 95.38 74 ALA A CA 1
ATOM 578 C C . ALA A 1 74 ? -9.288 -8.841 11.911 1.00 95.38 74 ALA A C 1
ATOM 580 O O . ALA A 1 74 ? -8.262 -9.515 11.826 1.00 95.38 74 ALA A O 1
ATOM 581 N N . PHE A 1 75 ? -9.765 -8.132 10.885 1.00 94.50 75 PHE A N 1
ATOM 582 C CA . PHE A 1 75 ? -9.102 -8.027 9.587 1.00 94.50 75 PHE A CA 1
ATOM 583 C C . PHE A 1 75 ? -8.461 -6.647 9.442 1.00 94.50 75 PHE A C 1
ATOM 585 O O . PHE A 1 75 ? -9.150 -5.629 9.381 1.00 94.50 75 PHE A O 1
ATOM 592 N N . ILE A 1 76 ? -7.131 -6.605 9.372 1.00 92.44 76 ILE A N 1
ATOM 593 C CA . ILE A 1 76 ? -6.384 -5.353 9.232 1.00 92.44 76 ILE A CA 1
ATOM 594 C C . ILE A 1 76 ? -6.293 -4.988 7.746 1.00 92.44 76 ILE A C 1
ATOM 596 O O . ILE A 1 76 ? -5.539 -5.593 6.991 1.00 92.44 76 ILE A O 1
ATOM 600 N N . ALA A 1 77 ? -7.045 -3.966 7.335 1.00 91.44 77 ALA A N 1
ATOM 601 C CA . ALA A 1 77 ? -7.122 -3.496 5.948 1.00 91.44 77 ALA A CA 1
ATOM 602 C C . ALA A 1 77 ? -6.527 -2.082 5.766 1.00 91.44 77 ALA A C 1
ATOM 604 O O . ALA A 1 77 ? -7.122 -1.220 5.123 1.00 91.44 77 ALA A O 1
ATOM 605 N N . ILE A 1 78 ? -5.348 -1.826 6.347 1.00 88.62 78 ILE A N 1
ATOM 606 C CA . ILE A 1 78 ? -4.683 -0.501 6.344 1.00 88.62 78 ILE A CA 1
ATOM 607 C C . ILE A 1 78 ? -3.784 -0.247 5.117 1.00 88.62 78 ILE A C 1
ATOM 609 O O . ILE A 1 78 ? -3.140 0.798 5.020 1.00 88.62 78 ILE A O 1
ATOM 613 N N . GLY A 1 79 ? -3.735 -1.196 4.179 1.00 89.31 79 GLY A N 1
ATOM 614 C CA . GLY A 1 79 ? -2.864 -1.158 3.003 1.00 89.31 79 GLY A CA 1
ATOM 615 C C . GLY A 1 79 ? -1.455 -1.698 3.275 1.00 89.31 79 GLY A C 1
ATOM 616 O O . GLY A 1 79 ? -1.245 -2.487 4.193 1.00 89.31 79 GLY A O 1
ATOM 617 N N . PHE A 1 80 ? -0.491 -1.291 2.448 1.00 89.19 80 PHE A N 1
ATOM 618 C CA . PHE A 1 80 ? 0.908 -1.736 2.481 1.00 89.19 80 PHE A CA 1
ATOM 619 C C . PHE A 1 80 ? 1.896 -0.560 2.438 1.00 89.19 80 PHE A C 1
ATOM 621 O O . PHE A 1 80 ? 1.618 0.469 1.826 1.00 89.19 80 PHE A O 1
ATOM 628 N N . ALA A 1 81 ? 3.062 -0.709 3.068 1.00 89.62 81 ALA A N 1
ATOM 629 C CA . ALA A 1 81 ? 4.085 0.342 3.121 1.00 89.62 81 ALA A CA 1
ATOM 630 C C . ALA A 1 81 ? 5.164 0.211 2.032 1.00 89.62 81 ALA A C 1
ATOM 632 O O . ALA A 1 81 ? 5.930 1.144 1.828 1.00 89.62 81 ALA A O 1
ATOM 633 N N . GLY A 1 82 ? 5.211 -0.909 1.312 1.00 90.88 82 GLY A N 1
ATOM 634 C CA . GLY A 1 82 ? 6.169 -1.137 0.236 1.00 90.88 82 GLY A CA 1
ATOM 635 C C . GLY A 1 82 ? 6.186 -2.601 -0.205 1.00 90.88 82 GLY A C 1
ATOM 636 O O . GLY A 1 82 ? 5.216 -3.322 0.059 1.00 90.88 82 GLY A O 1
ATOM 637 N N . PRO A 1 83 ? 7.245 -3.044 -0.903 1.00 89.44 83 PRO A N 1
ATOM 638 C CA . PRO A 1 83 ? 7.344 -4.398 -1.422 1.00 89.44 83 PRO A CA 1
ATOM 639 C C . PRO A 1 83 ? 7.402 -5.439 -0.306 1.00 89.44 83 PRO A C 1
ATOM 641 O O . PRO A 1 83 ? 7.807 -5.163 0.824 1.00 89.44 83 PRO A O 1
ATOM 644 N N . ALA A 1 84 ? 7.015 -6.665 -0.655 1.00 84.12 84 ALA A N 1
ATOM 645 C CA . ALA A 1 84 ? 7.098 -7.798 0.250 1.00 84.12 84 ALA A CA 1
ATOM 646 C C . ALA A 1 84 ? 8.537 -8.008 0.753 1.00 84.12 84 ALA A C 1
ATOM 648 O O . ALA A 1 84 ? 9.508 -7.776 0.033 1.00 84.12 84 ALA A O 1
ATOM 649 N N . ALA A 1 85 ? 8.661 -8.531 1.975 1.00 80.25 85 ALA A N 1
ATOM 650 C CA . ALA A 1 85 ? 9.946 -8.893 2.581 1.00 80.25 85 ALA A CA 1
ATOM 651 C C . ALA A 1 85 ? 10.629 -10.106 1.911 1.00 80.25 85 ALA A C 1
ATOM 653 O O . ALA A 1 85 ? 11.677 -10.550 2.367 1.00 80.25 85 ALA A O 1
ATOM 654 N N . VAL A 1 86 ? 10.029 -10.643 0.847 1.00 84.06 86 VAL A N 1
ATOM 655 C CA . VAL A 1 86 ? 10.527 -11.763 0.048 1.00 84.06 86 VAL A CA 1
ATOM 656 C C . VAL A 1 86 ? 10.563 -11.373 -1.429 1.00 84.06 86 VAL A C 1
ATOM 658 O O . VAL A 1 86 ? 9.732 -10.591 -1.896 1.00 84.06 86 VAL A O 1
ATOM 661 N N . GLY A 1 87 ? 11.508 -11.949 -2.172 1.00 85.50 87 GLY A N 1
ATOM 662 C CA . GLY A 1 87 ? 11.662 -11.761 -3.615 1.00 85.50 87 GLY A CA 1
ATOM 663 C C . GLY A 1 87 ? 12.741 -10.742 -4.005 1.00 85.50 87 GLY A C 1
ATOM 664 O O . GLY A 1 87 ? 13.554 -10.349 -3.162 1.00 85.50 87 GLY A O 1
ATOM 665 N N . PRO A 1 88 ? 12.743 -10.268 -5.267 1.00 84.25 88 PRO A N 1
ATOM 666 C CA . PRO A 1 88 ? 13.891 -9.574 -5.860 1.00 84.25 88 PRO A CA 1
ATOM 667 C C . PRO A 1 88 ? 14.335 -8.321 -5.102 1.00 84.25 88 PRO A C 1
ATOM 669 O O . PRO A 1 88 ? 15.521 -8.020 -5.025 1.00 84.25 88 PRO A O 1
ATOM 672 N N . VAL A 1 89 ? 13.385 -7.596 -4.503 1.00 86.31 89 VAL A N 1
ATOM 673 C CA . VAL A 1 89 ? 13.698 -6.404 -3.705 1.00 86.31 89 VAL A CA 1
ATOM 674 C C . VAL A 1 89 ? 14.505 -6.770 -2.459 1.00 86.31 89 VAL A C 1
ATOM 676 O O . VAL A 1 89 ? 15.487 -6.102 -2.148 1.00 86.31 89 VAL A O 1
ATOM 679 N N . SER A 1 90 ? 14.119 -7.852 -1.779 1.00 87.94 90 SER A N 1
ATOM 680 C CA . SER A 1 90 ? 14.822 -8.352 -0.594 1.00 87.94 90 SER A CA 1
ATOM 681 C C . SER A 1 90 ? 16.188 -8.955 -0.942 1.00 87.94 90 SER A C 1
ATOM 683 O O . SER A 1 90 ? 17.163 -8.701 -0.238 1.00 87.94 90 SER A O 1
ATOM 685 N N . GLU A 1 91 ? 16.295 -9.666 -2.067 1.00 90.75 91 GLU A N 1
ATOM 686 C CA . GLU A 1 91 ? 17.550 -10.255 -2.561 1.00 90.75 91 GLU A CA 1
ATOM 687 C C . GLU A 1 91 ? 18.588 -9.191 -2.945 1.00 90.75 91 GLU A C 1
ATOM 689 O O . GLU A 1 91 ? 19.791 -9.413 -2.818 1.00 90.75 91 GLU A O 1
ATOM 694 N N . LEU A 1 92 ? 18.125 -8.011 -3.364 1.00 89.81 92 LEU A N 1
ATOM 695 C CA . LEU A 1 92 ? 18.962 -6.870 -3.742 1.00 89.81 92 LEU A CA 1
ATOM 696 C C . LEU A 1 92 ? 19.107 -5.832 -2.620 1.00 89.81 92 LEU A C 1
ATOM 698 O O . LEU A 1 92 ? 19.539 -4.699 -2.871 1.00 89.81 92 LEU A O 1
ATOM 702 N N . THR A 1 93 ? 18.770 -6.198 -1.379 1.00 85.12 93 THR A N 1
ATOM 703 C CA . THR A 1 93 ? 18.949 -5.322 -0.215 1.00 85.12 93 THR A CA 1
ATOM 704 C C . THR A 1 93 ? 20.404 -4.859 -0.125 1.00 85.12 93 THR A C 1
ATOM 706 O O . THR A 1 93 ? 21.336 -5.657 -0.189 1.00 85.12 93 THR A O 1
ATOM 709 N N . GLY A 1 94 ? 20.610 -3.547 0.008 1.00 84.19 94 GLY A N 1
ATOM 710 C CA . GLY A 1 94 ? 21.940 -2.926 0.059 1.00 84.19 94 GLY A CA 1
ATOM 711 C C . GLY A 1 94 ? 22.549 -2.585 -1.307 1.00 84.19 94 GLY A C 1
ATOM 712 O O . GLY A 1 94 ? 23.485 -1.793 -1.359 1.00 84.19 94 GLY A O 1
ATOM 713 N N . GLN A 1 95 ? 22.002 -3.108 -2.408 1.00 90.75 95 GLN A N 1
ATOM 714 C CA . GLN A 1 95 ? 22.397 -2.748 -3.779 1.00 90.75 95 GLN A CA 1
ATOM 715 C C . GLN A 1 95 ? 21.354 -1.844 -4.445 1.00 90.75 95 GLN A C 1
ATOM 717 O O . GLN A 1 95 ? 21.683 -0.907 -5.180 1.00 90.75 95 GLN A O 1
ATOM 722 N N . MET A 1 96 ? 20.078 -2.112 -4.168 1.00 92.75 96 MET A N 1
ATOM 723 C CA . MET A 1 96 ? 18.967 -1.325 -4.672 1.00 92.75 96 MET A CA 1
ATOM 724 C C . MET A 1 96 ? 18.623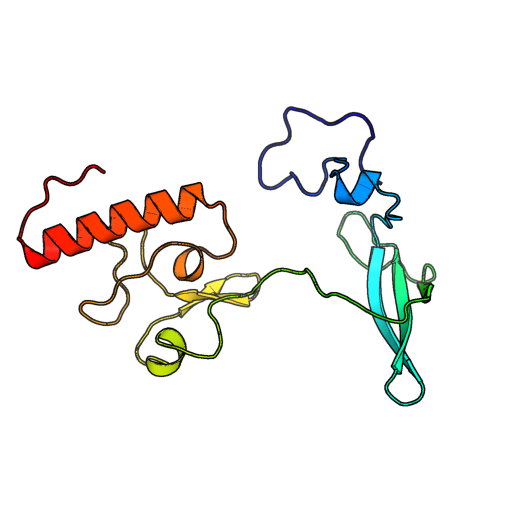 -0.184 -3.714 1.00 92.75 96 MET A C 1
ATOM 726 O O . MET A 1 96 ? 18.377 -0.398 -2.526 1.00 92.75 96 MET A O 1
ATOM 730 N N . LYS A 1 97 ? 18.588 1.039 -4.242 1.00 94.00 97 LYS A N 1
ATOM 731 C CA . LYS A 1 97 ? 18.161 2.220 -3.499 1.00 94.00 97 LYS A CA 1
ATOM 732 C C . LYS A 1 97 ? 16.655 2.197 -3.271 1.00 94.00 97 LYS A C 1
ATOM 734 O O . LYS A 1 97 ? 15.870 1.895 -4.172 1.00 94.00 97 LYS A O 1
ATOM 739 N N . ILE A 1 98 ? 16.274 2.552 -2.053 1.00 93.50 98 ILE A N 1
ATOM 740 C CA . ILE A 1 98 ? 14.894 2.630 -1.591 1.00 93.50 98 ILE A CA 1
ATOM 741 C C . ILE A 1 98 ? 14.630 4.066 -1.146 1.00 93.50 98 ILE A C 1
ATOM 743 O O . ILE A 1 98 ? 15.387 4.622 -0.350 1.00 93.50 98 ILE A O 1
ATOM 747 N N . ALA A 1 99 ? 13.541 4.648 -1.634 1.00 91.25 99 ALA A N 1
ATOM 748 C CA . ALA A 1 99 ? 13.047 5.939 -1.189 1.00 91.25 99 ALA A CA 1
ATOM 749 C C . ALA A 1 99 ? 12.072 5.743 -0.022 1.00 91.25 99 ALA A C 1
ATOM 751 O O . ALA A 1 99 ? 11.094 4.999 -0.137 1.00 91.25 99 ALA A O 1
ATOM 752 N N . ILE A 1 100 ? 12.332 6.432 1.092 1.00 90.69 100 ILE A N 1
ATOM 753 C CA . ILE A 1 100 ? 11.447 6.451 2.260 1.00 90.69 100 ILE A CA 1
ATOM 754 C C . ILE A 1 100 ? 10.674 7.769 2.267 1.00 90.69 100 ILE A C 1
ATOM 756 O O . ILE A 1 100 ? 11.277 8.842 2.305 1.00 90.69 100 ILE A O 1
ATOM 760 N N . ASP A 1 101 ? 9.344 7.694 2.224 1.00 85.44 101 ASP A N 1
ATOM 761 C CA . ASP A 1 101 ? 8.485 8.881 2.247 1.00 85.44 101 ASP A CA 1
ATOM 762 C C . ASP A 1 101 ? 8.165 9.358 3.680 1.00 85.44 101 ASP A C 1
ATOM 764 O O . ASP A 1 101 ? 8.518 8.731 4.682 1.00 85.44 101 ASP A O 1
ATOM 768 N N . SER A 1 102 ? 7.443 10.476 3.802 1.00 85.38 102 SER A N 1
ATOM 769 C CA . SER A 1 102 ? 7.036 11.028 5.103 1.00 85.38 102 SER A CA 1
ATOM 770 C C . SER A 1 102 ? 6.111 10.107 5.912 1.00 85.38 102 SER A C 1
ATOM 772 O O . SER A 1 102 ? 5.936 10.316 7.110 1.00 85.38 102 SER A O 1
ATOM 774 N N . ARG A 1 103 ? 5.492 9.108 5.270 1.00 82.25 103 ARG A N 1
ATOM 775 C CA . ARG A 1 103 ? 4.646 8.081 5.896 1.00 82.25 103 ARG A CA 1
ATOM 776 C C . ARG A 1 103 ? 5.436 6.814 6.235 1.00 82.25 103 ARG A C 1
ATOM 778 O O . ARG A 1 103 ? 4.830 5.836 6.659 1.00 82.25 103 ARG A O 1
ATOM 785 N N . ARG A 1 104 ? 6.766 6.834 6.078 1.00 87.00 104 ARG A N 1
ATOM 786 C CA . ARG A 1 104 ? 7.675 5.687 6.234 1.00 87.00 104 ARG A CA 1
ATOM 787 C C . ARG A 1 104 ? 7.400 4.544 5.251 1.00 87.00 104 ARG A C 1
ATOM 789 O O . ARG A 1 104 ? 7.785 3.409 5.521 1.00 87.00 104 ARG A O 1
ATOM 796 N N . SER A 1 105 ? 6.764 4.838 4.119 1.00 88.38 105 SER A N 1
ATOM 797 C CA . SER A 1 105 ? 6.631 3.873 3.026 1.00 88.38 105 SER A CA 1
ATOM 798 C C . SER A 1 105 ? 7.975 3.722 2.319 1.00 88.38 105 SER A C 1
ATOM 800 O O . SER A 1 105 ? 8.638 4.727 2.071 1.00 88.38 105 SER A O 1
ATOM 802 N N . ASN A 1 106 ? 8.378 2.492 2.009 1.00 92.19 106 ASN A N 1
ATOM 803 C CA . ASN A 1 106 ? 9.681 2.133 1.460 1.00 92.19 106 ASN A CA 1
ATOM 804 C C . ASN A 1 106 ? 9.546 1.629 0.013 1.00 92.19 106 ASN A C 1
ATOM 806 O O . ASN A 1 106 ? 9.427 0.436 -0.241 1.00 92.19 106 ASN A O 1
ATOM 810 N N . ASN A 1 107 ? 9.588 2.541 -0.956 1.00 93.56 107 ASN A N 1
ATOM 811 C CA . ASN A 1 107 ? 9.426 2.201 -2.373 1.00 93.56 107 ASN A CA 1
ATOM 812 C C . ASN A 1 107 ? 10.778 2.125 -3.090 1.00 93.56 107 ASN A C 1
ATOM 814 O O . ASN A 1 107 ? 11.723 2.821 -2.723 1.00 93.56 107 ASN A O 1
ATOM 818 N N . VAL A 1 108 ? 10.873 1.320 -4.147 1.00 94.81 108 VAL A N 1
ATOM 819 C CA . VAL A 1 108 ? 12.073 1.269 -4.994 1.00 94.81 108 VAL A CA 1
ATOM 820 C C . VAL A 1 108 ? 12.296 2.625 -5.655 1.00 94.81 108 VAL A C 1
ATOM 822 O O . VAL A 1 108 ? 11.398 3.170 -6.301 1.00 94.81 108 VAL A O 1
ATOM 825 N N . GLU A 1 109 ? 13.501 3.171 -5.499 1.00 95.12 109 GLU A N 1
ATOM 826 C CA . GLU A 1 109 ? 13.858 4.457 -6.086 1.00 95.12 109 GLU A CA 1
ATOM 827 C C . GLU A 1 109 ? 14.059 4.303 -7.601 1.00 95.12 109 GLU A C 1
ATOM 829 O O . GLU A 1 109 ? 15.030 3.701 -8.060 1.00 95.12 109 GLU A O 1
ATOM 834 N N . ALA A 1 110 ? 13.129 4.862 -8.376 1.00 95.69 110 ALA A N 1
ATOM 835 C CA . ALA A 1 110 ? 13.267 5.075 -9.811 1.00 95.69 110 ALA A CA 1
ATOM 836 C C . ALA A 1 110 ? 12.454 6.304 -10.243 1.00 95.69 110 ALA A C 1
ATOM 838 O O . ALA A 1 110 ? 11.387 6.595 -9.690 1.00 95.69 110 ALA A O 1
ATOM 839 N N . ASN A 1 111 ? 12.948 7.038 -11.241 1.00 93.75 111 ASN A N 1
ATOM 840 C CA . ASN A 1 111 ? 12.256 8.217 -11.767 1.00 93.75 111 ASN A CA 1
ATOM 841 C C . ASN A 1 111 ? 11.141 7.826 -12.766 1.00 93.75 111 ASN A C 1
ATOM 843 O O . ASN A 1 111 ? 11.030 6.681 -13.191 1.00 93.75 111 ASN A O 1
ATOM 847 N N . ASP A 1 112 ? 10.271 8.770 -13.135 1.00 93.19 112 ASP A N 1
ATOM 848 C CA . ASP A 1 112 ? 9.143 8.570 -14.067 1.00 93.19 112 ASP A CA 1
ATOM 849 C C . ASP A 1 112 ? 9.476 8.827 -15.544 1.00 93.19 112 ASP A C 1
ATOM 851 O O . ASP A 1 112 ? 8.578 8.824 -16.393 1.00 93.19 112 ASP A O 1
ATOM 855 N N . ARG A 1 113 ? 10.761 9.031 -15.853 1.00 93.38 113 ARG A N 1
ATOM 856 C CA . ARG A 1 113 ? 11.265 9.248 -17.210 1.00 93.38 113 ARG A CA 1
ATOM 857 C C . ARG A 1 113 ? 11.814 7.964 -17.813 1.00 93.38 113 ARG A C 1
ATOM 859 O O . ARG A 1 113 ? 11.408 7.637 -18.921 1.00 93.38 113 ARG A O 1
ATOM 866 N N . ASP A 1 114 ? 12.710 7.275 -17.107 1.00 95.06 114 ASP A N 1
ATOM 867 C CA . ASP A 1 114 ? 13.386 6.063 -17.584 1.00 95.06 114 ASP A CA 1
ATOM 868 C C . ASP A 1 114 ? 13.114 4.811 -16.735 1.00 95.06 114 ASP A C 1
ATOM 870 O O . ASP A 1 114 ? 13.387 3.707 -17.199 1.00 95.06 114 ASP A O 1
ATOM 874 N N . TYR A 1 115 ? 12.518 4.959 -15.545 1.00 97.25 115 TYR A N 1
ATOM 875 C CA . TYR A 1 115 ? 12.155 3.862 -14.637 1.00 97.25 115 TYR A CA 1
ATOM 876 C C . TYR A 1 115 ? 13.341 2.997 -14.187 1.00 97.25 115 TYR A C 1
ATOM 878 O O . TYR A 1 115 ? 13.136 1.894 -13.678 1.00 97.25 115 TYR A O 1
ATOM 886 N N . LYS A 1 116 ? 14.578 3.488 -14.341 1.00 97.12 116 LYS A N 1
ATOM 887 C CA . LYS A 1 116 ? 15.789 2.775 -13.925 1.00 97.12 116 LYS A CA 1
ATOM 888 C C . LYS A 1 116 ? 15.945 2.812 -12.413 1.00 97.12 116 LYS A C 1
ATOM 890 O O . LYS A 1 116 ? 15.787 3.861 -11.790 1.00 97.12 116 LYS A O 1
ATOM 895 N N . THR A 1 117 ? 16.299 1.664 -11.847 1.00 96.25 117 THR A N 1
ATOM 896 C CA . THR A 1 117 ? 16.737 1.569 -10.451 1.00 96.25 117 THR A CA 1
ATOM 897 C C . THR A 1 117 ? 18.232 1.891 -10.339 1.00 96.25 117 THR A C 1
ATOM 899 O O . THR A 1 117 ? 18.904 2.159 -11.337 1.00 96.25 117 THR A O 1
ATOM 902 N N . SER A 1 118 ? 18.789 1.838 -9.127 1.00 95.44 118 SER A N 1
ATOM 903 C CA . SER A 1 118 ? 20.243 1.914 -8.928 1.00 95.44 118 SER A CA 1
ATOM 904 C C . SER A 1 118 ? 21.004 0.667 -9.391 1.00 95.44 118 SER A C 1
ATOM 906 O O . SER A 1 118 ? 22.230 0.714 -9.458 1.00 95.44 118 SER A O 1
ATOM 908 N N . VAL A 1 119 ? 20.309 -0.437 -9.681 1.00 95.56 119 VAL A N 1
ATOM 909 C CA . VAL A 1 119 ? 20.908 -1.683 -10.167 1.00 95.56 119 VAL A CA 1
ATOM 910 C C . VAL A 1 119 ? 20.864 -1.692 -11.693 1.00 95.56 119 VAL A C 1
ATOM 912 O O . VAL A 1 119 ? 19.826 -1.436 -12.308 1.00 95.56 119 VAL A O 1
ATOM 915 N N . GLU A 1 120 ? 22.007 -1.974 -12.319 1.00 94.50 120 GLU A N 1
ATOM 916 C CA . GLU A 1 120 ? 22.123 -1.968 -13.775 1.00 94.50 120 GLU A CA 1
ATOM 917 C C . GLU A 1 120 ? 21.156 -2.981 -14.406 1.00 94.50 120 GLU A C 1
ATOM 919 O O . GLU A 1 120 ? 21.007 -4.104 -13.927 1.00 94.50 120 GLU A O 1
ATOM 924 N N . LYS A 1 121 ? 20.500 -2.577 -15.502 1.00 94.31 121 LYS A N 1
ATOM 925 C CA . LYS A 1 121 ? 19.514 -3.384 -16.244 1.00 94.31 121 LYS A CA 1
ATOM 926 C C . LYS A 1 121 ? 18.269 -3.782 -15.434 1.00 94.31 121 LYS A C 1
ATOM 928 O O . LYS A 1 121 ? 17.485 -4.598 -15.911 1.00 94.31 121 LYS A O 1
ATOM 933 N N . LEU A 1 122 ? 18.039 -3.167 -14.271 1.00 95.38 122 LEU A N 1
ATOM 934 C CA . LEU A 1 122 ? 16.840 -3.358 -13.459 1.00 95.38 122 LEU A CA 1
ATOM 935 C C . LEU A 1 122 ? 15.977 -2.090 -13.429 1.00 95.38 122 LEU A C 1
ATOM 937 O O . LEU A 1 122 ? 16.467 -0.983 -13.188 1.00 95.38 122 LEU A O 1
ATOM 941 N N . TYR A 1 123 ? 14.673 -2.274 -13.632 1.00 97.00 123 TYR A N 1
ATOM 942 C CA . TYR A 1 123 ? 13.678 -1.210 -13.756 1.00 97.00 123 TYR A CA 1
ATOM 943 C C . TYR A 1 123 ? 12.515 -1.453 -12.788 1.00 97.00 123 TYR A C 1
ATOM 945 O O . TYR A 1 123 ? 12.231 -2.600 -12.443 1.00 97.00 123 TYR A O 1
ATOM 953 N N . ALA A 1 124 ? 11.826 -0.390 -12.366 1.00 96.31 124 ALA A N 1
ATOM 954 C CA . ALA A 1 124 ? 10.707 -0.478 -11.427 1.00 96.31 124 ALA A CA 1
ATOM 955 C C . ALA A 1 124 ? 9.517 0.384 -11.867 1.00 96.31 124 ALA A C 1
ATOM 957 O O . ALA A 1 124 ? 9.676 1.555 -12.205 1.00 96.31 124 ALA A O 1
ATOM 958 N N . ALA A 1 125 ? 8.313 -0.188 -11.826 1.00 96.75 125 ALA A N 1
ATOM 959 C CA . ALA A 1 125 ? 7.066 0.461 -12.227 1.00 96.75 125 ALA A CA 1
ATOM 960 C C . ALA A 1 125 ? 5.887 -0.028 -11.375 1.00 96.75 125 ALA A C 1
ATOM 962 O O . ALA A 1 125 ? 5.896 -1.155 -10.881 1.00 96.75 125 ALA A O 1
ATOM 963 N N . GLY A 1 126 ? 4.855 0.805 -11.239 1.00 95.38 126 GLY A N 1
ATOM 964 C CA . GLY A 1 126 ? 3.664 0.480 -10.459 1.00 95.38 126 GLY A CA 1
ATOM 965 C C . GLY A 1 126 ? 3.908 0.603 -8.958 1.00 95.38 126 GLY A C 1
ATOM 966 O O . GLY A 1 126 ? 4.785 1.346 -8.515 1.00 95.38 126 GLY A O 1
ATOM 967 N N . ASP A 1 127 ? 3.128 -0.121 -8.161 1.00 94.19 127 ASP A N 1
ATOM 968 C CA . ASP A 1 127 ? 3.044 0.106 -6.715 1.00 94.19 127 ASP A CA 1
ATOM 969 C C . ASP A 1 127 ? 4.373 -0.099 -5.971 1.00 94.19 127 ASP A C 1
ATOM 971 O O . ASP A 1 127 ? 4.619 0.579 -4.981 1.00 94.19 127 ASP A O 1
ATOM 975 N N . VAL A 1 128 ? 5.283 -0.941 -6.479 1.00 93.56 128 VAL A N 1
ATOM 976 C CA . VAL A 1 128 ? 6.625 -1.129 -5.890 1.00 93.56 128 VAL A CA 1
ATOM 977 C C . VAL A 1 128 ? 7.490 0.139 -5.935 1.00 93.56 128 VAL A C 1
ATOM 979 O O . VAL A 1 128 ? 8.405 0.300 -5.130 1.00 93.56 128 VAL A O 1
ATOM 982 N N . ARG A 1 129 ? 7.202 1.043 -6.877 1.00 93.62 129 ARG A N 1
ATOM 983 C CA . ARG A 1 129 ? 7.932 2.293 -7.121 1.00 93.62 129 ARG A CA 1
ATOM 984 C C . ARG A 1 129 ? 7.121 3.523 -6.719 1.00 93.62 129 ARG A C 1
ATOM 986 O O . ARG A 1 129 ? 7.670 4.505 -6.224 1.00 93.62 129 ARG A O 1
ATOM 993 N N . ARG A 1 130 ? 5.811 3.487 -6.955 1.00 91.50 130 ARG A N 1
ATOM 994 C CA . ARG A 1 130 ? 4.876 4.588 -6.696 1.00 91.50 130 ARG A CA 1
ATOM 995 C C . ARG A 1 130 ? 4.279 4.553 -5.28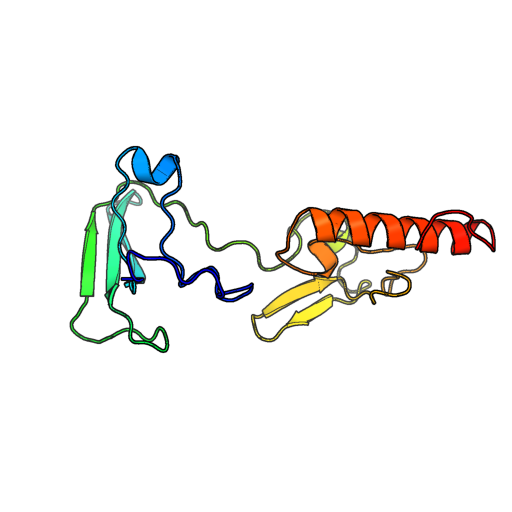7 1.00 91.50 130 ARG A C 1
ATOM 997 O O . ARG A 1 130 ? 3.903 5.604 -4.773 1.00 91.50 130 ARG A O 1
ATOM 1004 N N . GLY A 1 131 ? 4.175 3.373 -4.681 1.00 90.69 131 GLY A N 1
ATOM 1005 C CA . GLY A 1 131 ? 3.295 3.111 -3.545 1.00 90.69 131 GLY A CA 1
ATOM 1006 C C . GLY A 1 131 ? 1.845 2.875 -3.983 1.00 90.69 131 GLY A C 1
ATOM 1007 O O . GLY A 1 131 ? 1.539 2.824 -5.173 1.00 90.69 131 GLY A O 1
ATOM 1008 N N . GLN A 1 132 ? 0.944 2.753 -3.007 1.00 88.88 132 GLN A N 1
ATOM 1009 C CA . GLN A 1 132 ? -0.479 2.456 -3.211 1.00 88.88 132 GLN A CA 1
ATOM 1010 C C . GLN A 1 132 ? -1.128 3.393 -4.247 1.00 88.88 132 GLN A C 1
ATOM 1012 O O . GLN A 1 132 ? -1.272 4.600 -4.015 1.00 88.88 132 GLN A O 1
ATOM 1017 N N . SER A 1 133 ? -1.541 2.854 -5.398 1.00 89.31 133 SER A N 1
ATOM 1018 C CA . SER A 1 133 ? -2.166 3.654 -6.452 1.00 89.31 133 SER A CA 1
ATOM 1019 C C . SER A 1 133 ? -3.236 2.903 -7.246 1.00 89.31 133 SER A C 1
ATOM 1021 O O . SER A 1 133 ? -3.693 1.829 -6.873 1.00 89.31 133 SER A O 1
ATOM 1023 N N . LEU A 1 134 ? -3.718 3.533 -8.320 1.00 89.50 134 LEU A N 1
ATOM 1024 C CA . LEU A 1 134 ? -4.729 2.956 -9.205 1.00 89.50 134 LEU A CA 1
ATOM 1025 C C . LEU A 1 134 ? -4.081 2.058 -10.262 1.00 89.50 134 LEU A C 1
ATOM 1027 O O . LEU A 1 134 ? -3.007 2.368 -10.773 1.00 89.50 134 LEU A O 1
ATOM 1031 N N . VAL A 1 135 ? -4.813 1.037 -10.709 1.00 93.31 135 VAL A N 1
ATOM 1032 C CA . VAL A 1 135 ? -4.381 0.122 -11.783 1.00 93.31 135 VAL A CA 1
ATOM 1033 C C . VAL A 1 135 ? -3.967 0.869 -13.059 1.00 93.31 135 VAL A C 1
ATOM 1035 O O . VAL A 1 135 ? -2.995 0.496 -13.707 1.00 93.31 135 VAL A O 1
ATOM 1038 N N . VAL A 1 136 ? -4.642 1.972 -13.401 1.00 94.44 136 VAL A N 1
ATOM 1039 C CA . VAL A 1 136 ? -4.277 2.795 -14.570 1.00 94.44 136 VAL A CA 1
ATOM 1040 C C . VAL A 1 136 ? -2.865 3.386 -14.459 1.00 94.44 136 VAL A C 1
ATOM 1042 O O . VAL A 1 136 ? -2.175 3.505 -15.471 1.00 94.44 136 VAL A O 1
ATOM 1045 N N . TRP A 1 137 ? -2.401 3.703 -13.245 1.00 94.62 137 TRP A N 1
ATOM 1046 C CA . TRP A 1 137 ? -1.029 4.158 -13.020 1.00 94.62 137 TRP A CA 1
ATOM 1047 C C . TRP A 1 137 ? -0.036 3.022 -13.205 1.00 94.62 137 TRP A C 1
ATOM 1049 O O . TRP A 1 137 ? 0.949 3.215 -13.909 1.00 94.62 137 TRP A O 1
ATOM 1059 N N . ALA A 1 138 ? -0.325 1.835 -12.670 1.00 95.75 138 ALA A N 1
ATOM 1060 C CA . ALA A 1 138 ? 0.517 0.660 -12.879 1.00 95.75 138 ALA A CA 1
ATOM 1061 C C . ALA A 1 138 ? 0.646 0.306 -14.372 1.00 95.75 138 ALA A C 1
ATOM 1063 O O . ALA A 1 138 ? 1.755 0.100 -14.862 1.00 95.75 138 ALA A O 1
ATOM 1064 N N . ILE A 1 139 ? -0.461 0.333 -15.127 1.00 96.56 139 ILE A N 1
ATOM 1065 C CA . ILE A 1 139 ? -0.451 0.114 -16.583 1.00 96.56 139 ILE A CA 1
ATOM 1066 C C . ILE A 1 139 ? 0.382 1.187 -17.285 1.00 96.56 139 ILE A C 1
ATOM 1068 O O . ILE A 1 139 ? 1.217 0.868 -18.132 1.00 96.56 139 ILE A O 1
ATOM 1072 N N . ARG A 1 140 ? 0.166 2.465 -16.951 1.00 95.44 140 ARG A N 1
ATOM 1073 C CA . ARG A 1 140 ? 0.905 3.574 -17.560 1.00 95.44 140 ARG A CA 1
ATOM 1074 C C . ARG A 1 140 ? 2.404 3.443 -17.302 1.00 95.44 140 ARG A C 1
ATOM 1076 O O . ARG A 1 140 ? 3.175 3.499 -18.250 1.00 95.44 140 ARG A O 1
ATOM 1083 N N . GLU A 1 141 ? 2.812 3.266 -16.051 1.00 96.94 141 GLU A N 1
ATOM 1084 C CA . GLU A 1 141 ? 4.223 3.143 -15.680 1.00 96.94 141 GLU A CA 1
ATOM 1085 C C . GLU A 1 141 ? 4.863 1.897 -16.300 1.00 96.94 141 GLU A C 1
ATOM 1087 O O . GLU A 1 141 ? 5.963 1.990 -16.832 1.00 96.94 141 GLU A O 1
ATOM 1092 N N . GLY A 1 142 ? 4.155 0.762 -16.339 1.00 97.50 142 GLY A N 1
ATOM 1093 C C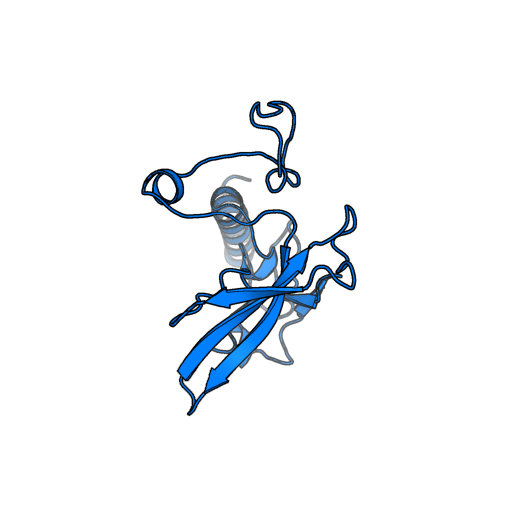A . GLY A 1 142 ? 4.641 -0.453 -16.997 1.00 97.50 142 GLY A CA 1
ATOM 1094 C C . GLY A 1 142 ? 4.911 -0.254 -18.492 1.00 97.50 142 GLY A C 1
ATOM 1095 O O . GLY A 1 142 ? 5.944 -0.690 -18.995 1.00 97.50 142 GLY A O 1
ATOM 1096 N N . ARG A 1 143 ? 4.036 0.468 -19.205 1.00 97.56 143 ARG A N 1
ATOM 1097 C CA . ARG A 1 143 ? 4.243 0.802 -20.628 1.00 97.56 143 ARG A CA 1
ATOM 1098 C C . ARG A 1 143 ? 5.463 1.696 -20.843 1.00 97.56 143 ARG A C 1
ATOM 1100 O O . ARG A 1 143 ? 6.212 1.483 -21.791 1.00 97.56 143 ARG A O 1
ATOM 1107 N N . GLN A 1 144 ? 5.672 2.667 -19.960 1.00 97.12 144 GLN A N 1
ATOM 1108 C CA . GLN A 1 144 ? 6.818 3.570 -20.053 1.00 97.12 144 GLN A CA 1
ATOM 1109 C C . GLN A 1 144 ? 8.131 2.874 -19.694 1.00 97.12 144 GLN A C 1
ATOM 1111 O O . GLN A 1 144 ? 9.133 3.079 -20.369 1.00 97.12 144 GLN A O 1
ATOM 1116 N N . ALA A 1 145 ? 8.123 2.006 -18.681 1.00 97.81 145 ALA A N 1
ATOM 1117 C CA . ALA A 1 145 ? 9.272 1.176 -18.351 1.00 97.81 145 ALA A CA 1
ATOM 1118 C C . ALA A 1 145 ? 9.628 0.238 -19.515 1.00 97.81 145 ALA A C 1
ATOM 1120 O O . ALA A 1 145 ? 10.796 0.147 -19.879 1.00 97.81 145 ALA A O 1
ATOM 1121 N N . ALA A 1 146 ? 8.632 -0.389 -20.155 1.00 97.94 146 ALA A N 1
ATOM 1122 C CA . ALA A 1 146 ? 8.848 -1.222 -21.339 1.00 97.94 146 ALA A CA 1
ATOM 1123 C C . ALA A 1 146 ? 9.496 -0.437 -22.489 1.00 97.94 146 ALA A C 1
ATOM 1125 O O . ALA A 1 146 ? 10.439 -0.929 -23.102 1.00 97.94 146 ALA A O 1
ATOM 1126 N N . ARG A 1 147 ? 9.051 0.803 -22.736 1.00 97.44 147 ARG A N 1
ATOM 1127 C CA . ARG A 1 147 ? 9.689 1.697 -23.711 1.00 97.44 147 ARG A CA 1
ATOM 1128 C C . ARG A 1 147 ? 11.151 1.982 -23.356 1.00 97.44 147 ARG A C 1
ATOM 1130 O O . ARG A 1 147 ? 12.006 1.864 -24.224 1.00 97.44 147 ARG A O 1
ATOM 1137 N N . SER A 1 148 ? 11.456 2.320 -22.104 1.00 97.50 148 SER A N 1
ATOM 1138 C CA . SER A 1 148 ? 12.834 2.592 -21.666 1.00 97.50 148 SER A CA 1
ATOM 1139 C C . SER A 1 148 ? 13.749 1.372 -21.781 1.00 97.50 148 SER A C 1
ATOM 1141 O O . SER A 1 148 ? 14.921 1.509 -22.128 1.00 97.50 148 SER A O 1
ATOM 1143 N N . ILE A 1 149 ? 13.218 0.180 -21.493 1.00 97.94 149 ILE A N 1
ATOM 1144 C CA . ILE A 1 149 ? 13.930 -1.091 -21.664 1.00 97.94 149 ILE A CA 1
ATOM 1145 C C . ILE A 1 149 ? 14.219 -1.333 -23.148 1.00 97.94 149 ILE A C 1
ATOM 1147 O O . ILE A 1 149 ? 15.354 -1.647 -23.498 1.00 97.94 149 ILE A O 1
ATOM 1151 N N . ASP A 1 150 ? 13.224 -1.144 -24.015 1.00 97.94 150 ASP A N 1
ATOM 1152 C CA . ASP A 1 150 ? 13.362 -1.297 -25.466 1.00 97.94 150 ASP A CA 1
ATOM 1153 C C . ASP A 1 150 ? 14.406 -0.323 -26.037 1.00 97.94 150 ASP A C 1
ATOM 1155 O O . ASP A 1 150 ? 15.342 -0.747 -26.710 1.00 97.94 150 ASP A O 1
ATOM 1159 N N . GLU A 1 151 ? 14.345 0.963 -25.667 1.00 96.81 151 GLU A N 1
ATOM 1160 C CA . GLU A 1 151 ? 15.350 1.965 -26.059 1.00 96.81 151 GLU A CA 1
ATOM 1161 C C . GLU A 1 151 ? 16.762 1.583 -25.582 1.00 96.81 151 GLU A C 1
ATOM 1163 O O . GLU A 1 151 ? 17.729 1.757 -26.324 1.00 96.81 151 GLU A O 1
ATOM 1168 N N . ALA A 1 152 ? 16.898 1.034 -24.371 1.00 96.50 152 ALA A N 1
ATOM 1169 C CA . ALA A 1 152 ? 18.190 0.616 -23.831 1.00 96.50 152 ALA A CA 1
ATOM 1170 C C . ALA A 1 152 ? 18.772 -0.628 -24.527 1.00 96.50 152 ALA A C 1
ATOM 1172 O O . ALA A 1 152 ? 19.993 -0.748 -24.613 1.00 96.50 152 ALA A O 1
ATOM 1173 N N . LEU A 1 153 ? 17.926 -1.549 -24.998 1.00 97.00 153 LEU A N 1
ATOM 1174 C CA . LEU A 1 153 ? 18.350 -2.779 -25.677 1.00 97.00 153 LEU A CA 1
ATOM 1175 C C . LEU A 1 153 ? 18.585 -2.571 -27.178 1.00 97.00 153 LEU A C 1
ATOM 1177 O O . LEU A 1 153 ? 19.519 -3.142 -27.736 1.00 97.00 153 LEU A O 1
ATOM 1181 N N . MET A 1 154 ? 17.749 -1.755 -27.822 1.00 97.56 154 MET A N 1
ATOM 1182 C CA . MET A 1 154 ? 17.696 -1.606 -29.280 1.00 97.56 154 MET A CA 1
ATOM 1183 C C . MET A 1 154 ? 18.317 -0.292 -29.781 1.00 97.56 154 MET A C 1
ATOM 1185 O O .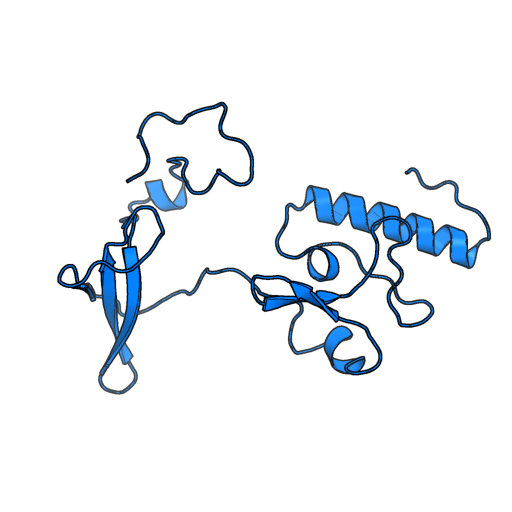 MET A 1 154 ? 18.504 -0.117 -30.984 1.00 97.56 154 MET A O 1
ATOM 1189 N N . GLY A 1 155 ? 18.605 0.661 -28.888 1.00 96.50 155 GLY A N 1
ATOM 1190 C CA . GLY A 1 155 ? 19.094 2.007 -29.216 1.00 96.50 155 GLY A CA 1
ATOM 1191 C C . GLY A 1 155 ? 18.005 2.993 -29.670 1.00 96.50 155 GLY A C 1
ATOM 1192 O O . GLY A 1 155 ? 18.262 4.192 -29.762 1.00 96.50 155 GLY A O 1
ATOM 1193 N N . SER A 1 156 ? 16.787 2.516 -29.940 1.00 95.50 156 SER A N 1
ATOM 1194 C CA . SER A 1 156 ? 15.593 3.318 -30.246 1.00 95.50 156 SER A CA 1
ATOM 1195 C C . SER A 1 156 ? 14.326 2.510 -29.940 1.00 95.50 156 SER A C 1
ATOM 1197 O O . SER A 1 156 ? 14.409 1.294 -29.805 1.00 95.50 156 SER A O 1
ATOM 1199 N N . SER A 1 157 ? 13.160 3.159 -29.840 1.00 96.31 157 SER A N 1
ATOM 1200 C CA . SER A 1 157 ? 11.882 2.463 -29.630 1.00 96.31 157 SER A CA 1
ATOM 1201 C C . SER A 1 157 ? 10.745 3.076 -30.438 1.00 96.31 157 SER A C 1
ATOM 1203 O O . SER A 1 157 ? 10.627 4.299 -30.564 1.00 96.31 157 SER A O 1
ATOM 1205 N N . VAL A 1 158 ? 9.873 2.202 -30.941 1.00 96.44 158 VAL A N 1
ATOM 1206 C CA . VAL A 1 158 ? 8.606 2.552 -31.605 1.00 96.44 158 VAL A CA 1
ATOM 1207 C C . VAL A 1 158 ? 7.405 2.489 -30.654 1.00 96.44 158 VAL A C 1
ATOM 1209 O O . VAL A 1 158 ? 6.286 2.816 -31.050 1.00 96.44 158 VAL A O 1
ATOM 1212 N N . LEU A 1 159 ? 7.608 2.068 -29.399 1.00 95.12 159 LEU A N 1
ATOM 1213 C CA . LEU A 1 159 ? 6.544 2.000 -28.400 1.00 95.12 159 LEU A CA 1
ATOM 1214 C C . LEU A 1 159 ? 6.063 3.412 -28.036 1.00 95.12 159 LEU A C 1
ATOM 1216 O O . LEU A 1 159 ? 6.879 4.322 -27.937 1.00 95.12 159 LEU A O 1
ATOM 1220 N N . PRO A 1 160 ? 4.759 3.642 -27.815 1.00 88.75 160 PRO A N 1
ATOM 1221 C CA . PRO A 1 160 ? 4.236 4.977 -27.526 1.00 88.75 160 PRO A CA 1
ATOM 1222 C C . PRO A 1 160 ? 4.683 5.499 -26.155 1.00 88.75 160 PRO A C 1
ATOM 1224 O O . PRO A 1 160 ? 4.975 4.717 -25.249 1.00 88.75 160 PRO A O 1
ATOM 1227 N N . ARG A 1 161 ? 4.689 6.829 -26.019 1.00 81.44 161 ARG A N 1
ATOM 1228 C CA . ARG A 1 161 ? 4.894 7.546 -24.754 1.00 81.44 161 ARG A CA 1
ATOM 1229 C C . ARG A 1 161 ? 3.566 8.060 -24.209 1.00 81.44 161 ARG A C 1
ATOM 1231 O O . ARG A 1 161 ? 2.669 8.350 -25.023 1.00 81.44 161 ARG A O 1
#

Sequence (161 aa):
QPPEREDKLSVWPYWATKMRTSSSQAEGAEREFQVATLEFIGEDGALTGVKCCEVDEKRKPIAGTEFVIRADLAFIAIGFAGPAAVGPVSELTGQMKIAIDSRRSNNVEANDRDYKTSVEKLYAAGDVRRGQSLVVWAIREGRQAARSIDEALMGSSVLPR

Secondary structure (DSSP, 8-state):
---SS--TT--TTGGGGS----HHHHTT-----SEEEEEEEEETTEEEEEEEEEB-TT--B-TT--EEEE-S--------SSS-SSSHHHHTBTTB-EEE-TT--EEE---TTT-B-SSTT-B--THHHH-S--HHHHHHHHHHHHHHHHHHHHSS--S--